Protein AF-A0A9E5QYF9-F1 (afdb_monomer_lite)

Foldseek 3Di:
DPQDKDKDFQDDQQLVQAPPDDPVLSVVSHPDHQFIFIWTDDPRGIHTPDRTQGHPVSRVVVVVVVSVVPPPDD

Secondary structure (DSSP, 8-state):
-----EEEE--HHHHHHBTT--HHHHHHHHT-TT-EEEEEEETTEEEE-SS--SSHHHHHHHHHHHHHHHS---

Sequence (74 aa):
MTSHYQIEQVNYDLISQATNLNGKQKSKLFGYTNRYVAVRPVENGYEILMNTLGGRDECVRALKNLEKALVPMF

Radius of gyration: 12.54 Å; chains: 1; bounding box: 36×26×29 Å

pLDDT: mean 74.44, std 12.31, range [39.75, 87.19]

Structure (mmCIF, N/CA/C/O backbone):
data_AF-A0A9E5QYF9-F1
#
_entry.id   AF-A0A9E5QYF9-F1
#
loop_
_atom_site.group_PDB
_atom_site.id
_atom_site.type_symbol
_atom_site.label_atom_id
_atom_site.label_alt_id
_atom_site.label_comp_id
_atom_site.label_asym_id
_atom_site.label_entity_id
_atom_site.label_seq_id
_atom_site.pdbx_PDB_ins_code
_atom_site.Cartn_x
_atom_site.Cartn_y
_atom_site.Cartn_z
_atom_site.occupancy
_atom_site.B_iso_or_equiv
_atom_site.auth_seq_id
_atom_site.auth_comp_id
_atom_site.auth_asym_id
_atom_site.auth_atom_id
_atom_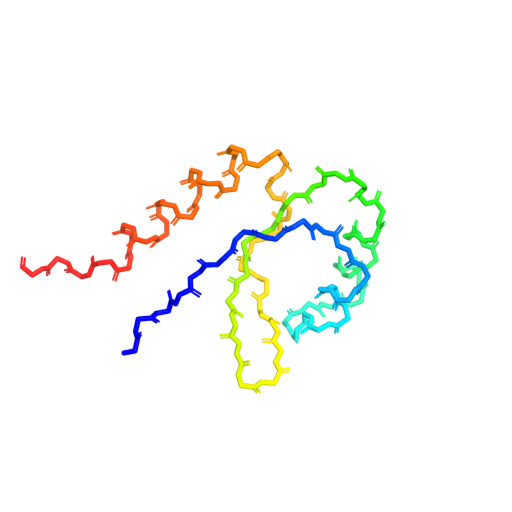site.pdbx_PDB_model_num
ATOM 1 N N . MET A 1 1 ? 11.004 -5.628 -18.145 1.00 44.12 1 MET A N 1
ATOM 2 C CA . MET A 1 1 ? 9.626 -5.368 -17.675 1.00 44.12 1 MET A CA 1
ATOM 3 C C . MET A 1 1 ? 9.673 -4.154 -16.771 1.00 44.12 1 MET A C 1
ATOM 5 O O . MET A 1 1 ? 10.195 -4.244 -15.666 1.00 44.12 1 MET A O 1
ATOM 9 N N . THR A 1 2 ? 9.241 -3.001 -17.269 1.00 49.03 2 THR A N 1
ATOM 10 C CA . THR A 1 2 ? 9.173 -1.761 -16.491 1.00 49.03 2 THR A CA 1
ATOM 11 C C . THR A 1 2 ? 8.116 -1.966 -15.411 1.00 49.03 2 THR A C 1
ATOM 13 O O . THR A 1 2 ? 6.944 -2.157 -15.728 1.00 49.03 2 THR A O 1
ATOM 16 N N . SER A 1 3 ? 8.520 -2.040 -14.142 1.00 58.00 3 SER A N 1
ATOM 17 C CA . SER A 1 3 ? 7.558 -2.112 -13.040 1.00 58.00 3 SER A CA 1
ATOM 18 C C . SER A 1 3 ? 6.848 -0.763 -12.971 1.00 58.00 3 SER A C 1
ATOM 20 O O . SER A 1 3 ? 7.417 0.204 -12.479 1.00 58.00 3 SER A O 1
ATOM 22 N N . HIS A 1 4 ? 5.647 -0.673 -13.541 1.00 71.75 4 HIS A N 1
ATOM 23 C CA . HIS A 1 4 ? 4.840 0.539 -13.469 1.00 71.75 4 HIS A CA 1
ATOM 24 C C . HIS A 1 4 ? 4.266 0.659 -12.061 1.00 71.75 4 HIS A C 1
ATOM 26 O O . HIS A 1 4 ? 3.473 -0.176 -11.629 1.00 71.75 4 HIS A O 1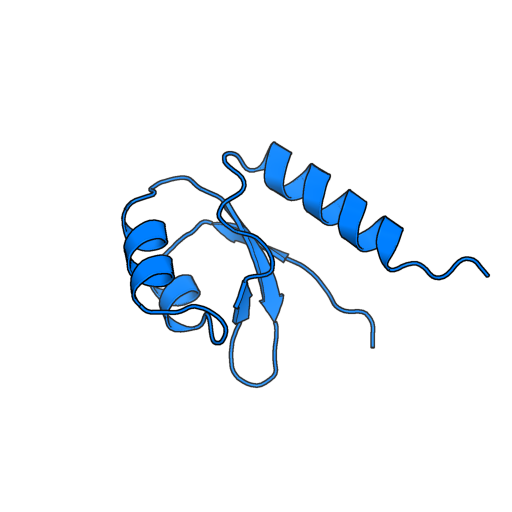
ATOM 32 N N . TYR A 1 5 ? 4.697 1.688 -11.343 1.00 77.25 5 TYR A N 1
ATOM 33 C CA . TYR A 1 5 ? 4.190 1.997 -10.019 1.00 77.25 5 TYR A CA 1
ATOM 34 C C . TYR A 1 5 ? 3.072 3.028 -10.113 1.00 77.25 5 TYR A C 1
ATOM 36 O O . TYR A 1 5 ? 3.152 3.979 -10.888 1.00 77.25 5 TYR A O 1
ATOM 44 N N . GLN A 1 6 ? 2.024 2.840 -9.319 1.00 80.94 6 GLN A N 1
ATOM 45 C CA . GLN A 1 6 ? 0.869 3.731 -9.271 1.00 80.94 6 GLN A CA 1
ATOM 46 C C . GLN A 1 6 ? 0.632 4.185 -7.834 1.00 80.94 6 GLN A C 1
ATOM 48 O O . GLN A 1 6 ? 0.978 3.484 -6.885 1.00 80.94 6 GLN A O 1
ATOM 53 N N . ILE A 1 7 ? 0.083 5.386 -7.669 1.00 82.81 7 ILE A N 1
ATOM 54 C CA . ILE A 1 7 ? -0.285 5.919 -6.357 1.00 82.81 7 ILE A CA 1
ATOM 55 C C . ILE A 1 7 ? -1.796 5.871 -6.259 1.00 82.81 7 ILE A C 1
ATOM 57 O O . ILE A 1 7 ? -2.480 6.590 -6.983 1.00 82.81 7 ILE A O 1
ATOM 61 N N . GLU A 1 8 ? -2.283 5.064 -5.329 1.00 84.19 8 GLU A N 1
ATOM 62 C CA . GLU A 1 8 ? -3.706 4.850 -5.106 1.00 84.19 8 GLU A CA 1
ATOM 63 C C . GLU A 1 8 ? -4.106 5.347 -3.721 1.00 84.19 8 GLU A C 1
ATOM 65 O O . GLU A 1 8 ? -3.336 5.278 -2.754 1.00 84.19 8 GLU A O 1
ATOM 70 N N . GLN A 1 9 ? -5.324 5.873 -3.623 1.00 85.00 9 GLN A N 1
ATOM 71 C CA . GLN A 1 9 ? -5.912 6.192 -2.331 1.00 85.00 9 GLN A CA 1
ATOM 72 C C . GLN A 1 9 ? -6.281 4.889 -1.619 1.00 85.00 9 GLN A C 1
ATOM 74 O O . GLN A 1 9 ? -6.837 3.970 -2.218 1.00 85.00 9 GLN A O 1
ATOM 79 N N . VAL A 1 10 ? -5.992 4.813 -0.321 1.00 83.31 10 VAL A N 1
ATOM 80 C CA . VAL A 1 10 ? -6.335 3.642 0.486 1.00 83.31 10 VAL A CA 1
ATOM 81 C C . VAL A 1 10 ? -7.858 3.488 0.538 1.00 83.31 10 VAL A C 1
ATOM 83 O O . VAL A 1 10 ? -8.565 4.365 1.036 1.00 83.31 10 VAL A O 1
ATOM 86 N N . ASN A 1 11 ? -8.350 2.359 0.028 1.00 84.56 11 ASN A N 1
ATOM 87 C CA . ASN A 1 11 ? -9.752 1.952 0.065 1.00 84.56 11 ASN A CA 1
ATOM 88 C C . ASN A 1 11 ? -9.872 0.433 0.305 1.00 84.56 11 ASN A C 1
ATOM 90 O O . ASN A 1 11 ? -8.868 -0.285 0.329 1.00 84.56 11 ASN A O 1
ATOM 94 N N . TYR A 1 12 ? -11.101 -0.051 0.510 1.00 83.31 12 TYR A N 1
ATOM 95 C CA . TYR A 1 12 ? -11.360 -1.461 0.819 1.00 83.31 12 TYR A CA 1
ATOM 96 C C . TYR A 1 12 ? -10.861 -2.402 -0.284 1.00 83.31 12 TYR A C 1
ATOM 98 O O . TYR A 1 12 ? -10.185 -3.390 0.011 1.00 83.31 12 TYR A O 1
ATOM 106 N N . ASP A 1 13 ? -11.136 -2.074 -1.544 1.00 86.88 13 ASP A N 1
ATOM 107 C CA . ASP A 1 13 ? -10.820 -2.932 -2.687 1.00 86.88 13 ASP A CA 1
ATOM 108 C C . ASP A 1 13 ? -9.313 -3.093 -2.888 1.00 86.88 13 ASP A C 1
ATOM 110 O O . ASP A 1 13 ? -8.835 -4.204 -3.113 1.00 86.88 13 ASP A O 1
ATOM 114 N N . LEU A 1 14 ? -8.548 -2.013 -2.723 1.00 85.19 14 LEU A N 1
ATOM 115 C CA . LEU A 1 14 ? -7.093 -2.028 -2.819 1.00 85.19 14 LEU A CA 1
ATOM 116 C C . LEU A 1 14 ? -6.467 -2.891 -1.717 1.00 85.19 14 LEU A C 1
ATOM 118 O O . LEU A 1 14 ? -5.559 -3.674 -1.979 1.00 85.19 14 LEU A O 1
ATOM 122 N N . ILE A 1 15 ? -6.960 -2.780 -0.479 1.00 85.25 15 ILE A N 1
ATOM 123 C CA . ILE A 1 15 ? -6.471 -3.581 0.655 1.00 85.25 15 ILE A CA 1
ATOM 124 C C . ILE A 1 15 ? -6.840 -5.061 0.477 1.00 85.25 15 ILE A C 1
ATOM 126 O O . ILE A 1 15 ? -6.055 -5.951 0.825 1.00 85.25 15 ILE A O 1
ATOM 130 N N . SER A 1 16 ? -8.031 -5.330 -0.060 1.00 86.12 16 SER A N 1
ATOM 131 C CA . SER A 1 16 ? -8.483 -6.680 -0.393 1.00 86.12 16 SER A CA 1
ATOM 132 C C . SER A 1 16 ? -7.543 -7.322 -1.418 1.00 86.12 16 SER A C 1
ATOM 134 O O . SER A 1 16 ? -6.994 -8.396 -1.160 1.00 86.12 16 SER A O 1
ATOM 136 N N . GLN A 1 17 ? -7.254 -6.597 -2.501 1.00 86.81 17 GLN A N 1
ATOM 137 C CA . GLN A 1 17 ? -6.373 -7.021 -3.591 1.00 86.81 17 GLN A CA 1
ATOM 138 C C . GLN A 1 17 ? -4.876 -6.973 -3.252 1.00 86.81 17 GLN A C 1
ATOM 140 O O . GLN A 1 17 ? -4.074 -7.499 -4.020 1.00 86.81 17 GLN A O 1
A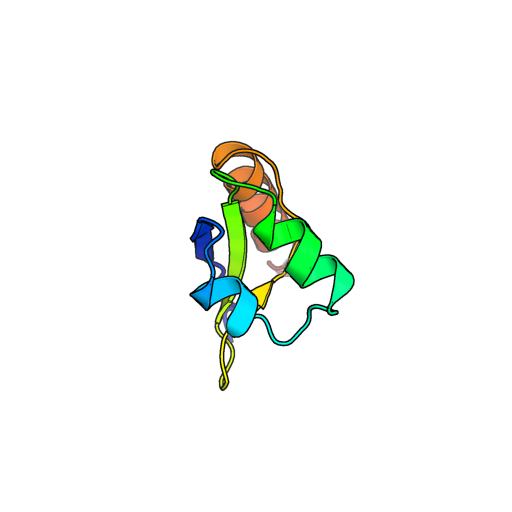TOM 145 N N . ALA A 1 18 ? -4.482 -6.369 -2.126 1.00 86.12 18 ALA A N 1
ATOM 146 C CA . ALA A 1 18 ? -3.098 -6.335 -1.665 1.00 86.12 18 ALA A CA 1
ATOM 147 C C . ALA A 1 18 ? -2.624 -7.743 -1.261 1.00 86.12 18 ALA A C 1
ATOM 149 O O . ALA A 1 18 ? -2.949 -8.238 -0.172 1.00 86.12 18 ALA A O 1
ATOM 150 N N . THR A 1 19 ? -1.857 -8.396 -2.134 1.00 85.12 19 THR A N 1
ATOM 151 C CA . THR A 1 19 ? -1.455 -9.807 -1.984 1.00 85.12 19 THR A CA 1
ATOM 152 C C . THR A 1 19 ? -0.275 -10.016 -1.030 1.00 85.12 19 THR A C 1
ATOM 154 O O . THR A 1 19 ? -0.122 -11.102 -0.479 1.00 85.12 19 THR A O 1
ATOM 157 N N . ASN A 1 20 ? 0.525 -8.980 -0.765 1.00 85.75 20 ASN A N 1
ATOM 158 C CA . ASN A 1 20 ? 1.736 -9.056 0.063 1.00 85.75 20 ASN A CA 1
ATOM 159 C C . ASN A 1 20 ? 1.558 -8.576 1.519 1.00 85.75 20 ASN A C 1
ATOM 161 O O . ASN A 1 20 ? 2.532 -8.510 2.270 1.00 85.75 20 ASN A O 1
ATOM 165 N N . LEU A 1 21 ? 0.337 -8.220 1.930 1.00 84.19 21 LEU A N 1
ATOM 166 C CA . LEU A 1 21 ? 0.054 -7.718 3.275 1.00 84.19 21 LEU A CA 1
ATOM 167 C C . LEU A 1 21 ? -0.531 -8.787 4.195 1.00 84.19 21 LEU A C 1
ATOM 169 O O . LEU A 1 21 ? -1.459 -9.507 3.829 1.00 84.19 21 LEU A O 1
ATOM 173 N N . ASN A 1 22 ? -0.072 -8.802 5.446 1.00 87.19 22 ASN A N 1
ATOM 174 C CA . ASN A 1 22 ? -0.684 -9.605 6.501 1.00 87.19 22 ASN A CA 1
ATOM 175 C C . ASN A 1 22 ? -1.944 -8.937 7.090 1.00 87.19 22 ASN A C 1
ATOM 177 O O . ASN A 1 22 ? -2.190 -7.742 6.910 1.00 87.19 22 ASN A O 1
ATOM 181 N N . GLY A 1 23 ? -2.739 -9.700 7.850 1.00 83.38 23 GLY A N 1
ATOM 182 C CA . GLY A 1 23 ? -4.008 -9.220 8.419 1.00 83.38 23 GLY A CA 1
ATOM 183 C C . GLY A 1 23 ? -3.875 -7.975 9.308 1.00 83.38 23 GLY A C 1
ATOM 184 O O . GLY A 1 23 ? -4.727 -7.089 9.260 1.00 83.38 23 GLY A O 1
ATOM 185 N N . LYS A 1 24 ? -2.770 -7.842 10.055 1.00 84.56 24 LYS A N 1
ATOM 186 C CA . LYS A 1 24 ? -2.492 -6.660 10.889 1.00 84.56 24 LYS A CA 1
ATOM 187 C C . LYS A 1 24 ? -2.218 -5.419 10.034 1.00 84.56 24 LYS A C 1
ATOM 189 O O . LYS A 1 24 ? -2.687 -4.333 10.365 1.00 84.56 24 LYS A O 1
ATOM 194 N N . GLN A 1 25 ? -1.484 -5.569 8.933 1.00 84.38 25 GLN A N 1
ATOM 195 C CA . GLN A 1 25 ? -1.219 -4.483 7.985 1.00 84.38 25 GLN A CA 1
ATOM 196 C C . GLN A 1 25 ? -2.495 -4.059 7.252 1.00 84.38 25 GLN A C 1
ATOM 198 O O . GLN A 1 25 ? -2.763 -2.862 7.167 1.00 84.38 25 GLN A O 1
ATOM 203 N N . LYS A 1 26 ? -3.316 -5.022 6.807 1.00 82.88 26 LYS A N 1
ATOM 204 C CA . LYS A 1 26 ? -4.624 -4.748 6.191 1.00 82.88 26 LYS A CA 1
ATOM 205 C C . LYS A 1 26 ? -5.538 -3.980 7.149 1.00 82.88 26 LYS A C 1
ATOM 207 O O . LYS A 1 26 ? -6.0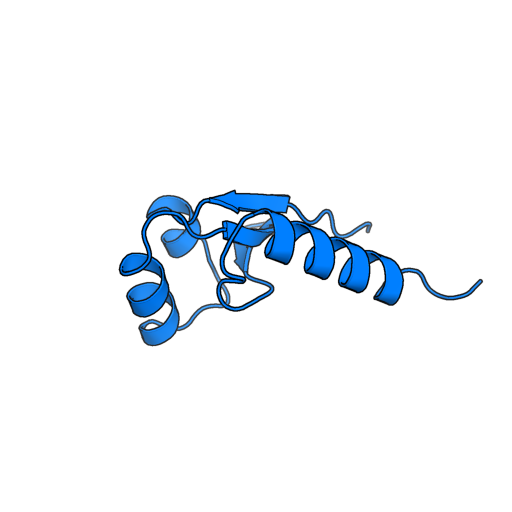40 -2.919 6.798 1.00 82.88 26 LYS A O 1
ATOM 212 N N . SER A 1 27 ? -5.672 -4.451 8.391 1.00 82.31 27 SER A N 1
ATOM 213 C CA . SER A 1 27 ? -6.457 -3.780 9.439 1.00 82.31 27 SER A CA 1
ATOM 214 C C . SER A 1 27 ? -5.963 -2.357 9.734 1.00 82.31 27 SER A C 1
ATOM 216 O O . SER A 1 27 ? -6.759 -1.430 9.861 1.00 82.31 27 SER A O 1
ATOM 218 N N . LYS A 1 28 ? -4.642 -2.151 9.772 1.00 81.19 28 LYS A N 1
ATOM 219 C CA . LYS A 1 28 ? -4.046 -0.827 9.976 1.00 81.19 28 LYS A CA 1
ATOM 220 C C . LYS A 1 28 ? -4.359 0.135 8.822 1.00 81.19 28 LYS A C 1
ATOM 222 O O . LYS A 1 28 ? -4.647 1.297 9.079 1.00 81.19 28 LYS A O 1
ATOM 227 N N . LEU A 1 29 ? -4.322 -0.337 7.574 1.00 79.19 29 LEU A N 1
ATOM 228 C CA . LEU A 1 29 ? -4.697 0.451 6.394 1.00 79.19 29 LEU A CA 1
ATOM 229 C C . LEU A 1 29 ? -6.177 0.843 6.406 1.00 79.19 29 LEU A C 1
ATOM 231 O O . LEU A 1 29 ? -6.489 1.996 6.124 1.00 79.19 29 LEU A O 1
ATOM 235 N N . PHE A 1 30 ? -7.063 -0.074 6.805 1.00 76.81 30 PHE A N 1
ATOM 236 C CA . PHE A 1 30 ? -8.497 0.197 6.944 1.00 76.81 30 PHE A CA 1
ATOM 237 C C . PHE A 1 30 ? -8.806 1.375 7.871 1.00 76.81 30 PHE A C 1
ATOM 239 O O . PHE A 1 30 ? -9.735 2.135 7.612 1.00 76.81 30 PHE A O 1
ATOM 246 N N . GLY A 1 31 ? -8.020 1.544 8.937 1.00 74.62 31 GLY A N 1
ATOM 247 C CA . GLY A 1 31 ? -8.194 2.629 9.903 1.00 74.62 31 GLY A CA 1
ATOM 248 C C . GLY A 1 31 ? -7.710 4.004 9.432 1.00 74.62 31 GLY A C 1
ATOM 249 O O . GLY A 1 31 ? -7.889 4.979 10.159 1.00 74.62 31 GLY A O 1
ATOM 250 N N . TYR A 1 32 ? -7.083 4.116 8.256 1.00 70.19 32 TYR A N 1
ATOM 251 C CA . TYR A 1 32 ? -6.537 5.377 7.758 1.00 70.19 32 TYR A CA 1
ATOM 252 C C . TYR A 1 32 ? -7.317 5.916 6.559 1.00 70.19 32 TYR A C 1
ATOM 254 O O . TYR A 1 32 ? -6.978 5.674 5.403 1.00 70.19 32 TYR A O 1
ATOM 262 N N . THR A 1 33 ? -8.315 6.748 6.840 1.00 63.00 33 THR A N 1
ATOM 263 C CA . THR A 1 33 ? -8.975 7.576 5.826 1.00 63.00 33 THR A CA 1
ATOM 264 C C . THR A 1 33 ? -8.017 8.653 5.293 1.00 63.00 33 THR A C 1
ATOM 266 O O . THR A 1 33 ? -7.297 9.276 6.073 1.00 63.00 33 THR A O 1
ATOM 269 N N . ASN A 1 34 ? -8.026 8.898 3.976 1.00 67.69 34 ASN 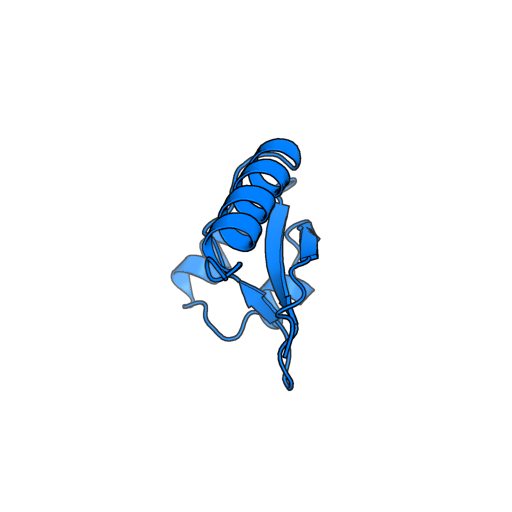A N 1
ATOM 270 C CA . ASN A 1 34 ? -7.231 9.919 3.256 1.00 67.69 34 ASN A CA 1
ATOM 271 C C . ASN A 1 34 ? -5.717 9.674 3.118 1.00 67.69 34 ASN A C 1
ATOM 273 O O . ASN A 1 34 ? -4.974 10.609 2.816 1.00 67.69 34 ASN A O 1
ATOM 277 N N . ARG A 1 35 ? -5.241 8.438 3.298 1.00 78.62 35 ARG A N 1
ATOM 278 C CA . ARG A 1 35 ? -3.849 8.091 2.974 1.00 78.62 35 ARG A CA 1
ATOM 279 C C . ARG A 1 35 ? -3.710 7.552 1.563 1.00 78.62 35 ARG A C 1
ATOM 281 O O . ARG A 1 35 ? -4.654 7.004 0.997 1.00 78.62 35 ARG A O 1
ATOM 288 N N . TYR A 1 36 ? -2.503 7.690 1.033 1.00 81.88 36 TYR A N 1
ATOM 289 C CA . TYR A 1 36 ? -2.112 7.139 -0.254 1.00 81.88 36 TYR A CA 1
ATOM 290 C C . TYR A 1 36 ? -1.065 6.043 -0.058 1.00 81.88 36 TYR A C 1
ATOM 292 O O . TYR A 1 36 ? -0.348 6.003 0.950 1.00 81.88 36 TYR A O 1
ATOM 300 N N . VAL A 1 37 ? -1.004 5.127 -1.017 1.00 81.94 37 VAL A N 1
ATOM 301 C CA . VAL A 1 37 ? -0.010 4.057 -1.069 1.00 81.94 37 VAL A CA 1
ATOM 302 C C . VAL A 1 37 ? 0.519 3.905 -2.486 1.00 81.94 37 VAL A C 1
ATOM 304 O O . VAL A 1 37 ? -0.206 4.088 -3.461 1.00 81.94 37 VAL A O 1
ATOM 307 N N . ALA A 1 38 ? 1.798 3.554 -2.586 1.00 81.81 38 ALA A N 1
ATOM 308 C CA . ALA A 1 38 ? 2.391 3.116 -3.837 1.00 81.81 38 ALA A CA 1
ATOM 309 C C . ALA A 1 38 ? 2.082 1.634 -4.045 1.00 81.81 38 ALA A C 1
ATOM 311 O O . ALA A 1 38 ? 2.403 0.800 -3.189 1.00 81.81 38 ALA A O 1
ATOM 312 N N . VAL A 1 39 ? 1.483 1.319 -5.185 1.00 83.62 39 VAL A N 1
ATOM 313 C CA . VAL A 1 39 ? 1.125 -0.038 -5.573 1.00 83.62 39 VAL A CA 1
ATOM 314 C C . VAL A 1 39 ? 1.799 -0.429 -6.876 1.00 83.62 39 VAL A C 1
ATOM 316 O O . VAL A 1 39 ? 2.040 0.399 -7.756 1.00 83.62 39 VAL A O 1
ATOM 319 N N . ARG A 1 40 ? 2.105 -1.717 -6.991 1.00 84.69 40 ARG A N 1
ATOM 320 C CA . ARG A 1 40 ? 2.502 -2.368 -8.233 1.00 84.69 40 ARG A CA 1
ATOM 321 C C . ARG A 1 40 ? 1.363 -3.283 -8.679 1.00 84.69 40 ARG A C 1
ATOM 323 O O . ARG A 1 40 ? 1.007 -4.179 -7.913 1.00 84.69 40 ARG A O 1
ATOM 330 N N . PRO A 1 41 ? 0.801 -3.093 -9.882 1.00 83.56 41 PRO A N 1
ATOM 331 C CA . PRO A 1 41 ? -0.083 -4.078 -10.483 1.00 83.56 41 PRO A CA 1
ATOM 332 C C . PRO A 1 41 ? 0.696 -5.374 -10.710 1.00 83.56 41 PRO A C 1
ATOM 334 O O . PRO A 1 41 ? 1.799 -5.361 -11.261 1.00 83.56 41 PRO A O 1
ATOM 337 N N . VAL A 1 42 ? 0.126 -6.486 -10.272 1.00 82.94 42 VAL A N 1
ATOM 338 C CA . VAL A 1 42 ? 0.632 -7.839 -10.505 1.00 82.94 42 VAL A CA 1
ATOM 339 C C . VAL A 1 42 ? -0.477 -8.670 -11.144 1.00 82.94 42 VAL A C 1
ATOM 341 O O . VAL A 1 42 ? -1.642 -8.285 -11.122 1.00 82.94 42 VAL A O 1
ATOM 344 N N . GLU A 1 43 ? -0.126 -9.818 -11.719 1.00 81.12 43 GLU A N 1
ATOM 345 C CA . GLU A 1 43 ? -1.039 -10.642 -12.529 1.00 81.12 43 GLU A CA 1
ATOM 346 C C . GLU A 1 43 ? -2.355 -11.005 -11.810 1.00 81.12 43 GLU A C 1
ATOM 348 O O . GLU A 1 43 ? -3.385 -11.150 -12.456 1.00 81.12 43 GLU A O 1
ATOM 353 N N . ASN A 1 44 ? -2.345 -11.057 -10.470 1.00 81.12 44 ASN A N 1
ATOM 354 C CA . ASN A 1 44 ? -3.506 -11.376 -9.632 1.00 81.12 44 ASN A CA 1
ATOM 355 C C . ASN A 1 44 ? -3.821 -10.306 -8.568 1.00 81.12 44 ASN A C 1
ATOM 357 O O . ASN A 1 44 ? -4.209 -10.638 -7.447 1.00 81.12 44 ASN A O 1
ATOM 361 N N . GLY A 1 45 ? -3.630 -9.023 -8.885 1.00 83.88 45 GLY A N 1
ATOM 362 C CA . GLY A 1 45 ? -4.064 -7.918 -8.025 1.00 83.88 45 GLY A CA 1
ATOM 363 C C . GLY A 1 45 ? -2.998 -6.850 -7.845 1.00 83.88 45 GLY A C 1
ATOM 364 O O . GLY A 1 45 ? -2.312 -6.470 -8.792 1.00 83.88 45 GLY A O 1
ATOM 365 N N . TYR A 1 46 ? -2.853 -6.360 -6.617 1.00 85.12 46 TYR A N 1
ATOM 366 C CA . TYR A 1 46 ? -1.907 -5.299 -6.300 1.00 85.12 46 TYR A CA 1
ATOM 367 C C . TYR A 1 46 ? -0.908 -5.756 -5.249 1.00 85.12 46 TYR A C 1
ATOM 369 O O . TYR A 1 46 ? -1.213 -6.502 -4.321 1.00 85.12 46 TYR A O 1
ATOM 377 N N . GLU A 1 47 ? 0.308 -5.257 -5.373 1.00 85.31 47 GLU A N 1
ATOM 378 C CA . GLU A 1 47 ? 1.333 -5.372 -4.355 1.00 85.31 47 GLU A CA 1
ATOM 379 C C . GLU A 1 47 ? 1.594 -3.991 -3.766 1.00 85.31 47 GLU A C 1
ATOM 381 O O . GLU A 1 47 ? 1.898 -3.044 -4.494 1.00 85.31 47 GLU A O 1
ATOM 386 N N . ILE A 1 48 ? 1.474 -3.859 -2.446 1.00 82.75 48 ILE A N 1
ATOM 387 C CA . ILE A 1 48 ? 1.715 -2.587 -1.764 1.00 82.75 48 ILE A CA 1
ATOM 388 C C . ILE A 1 48 ? 3.195 -2.497 -1.419 1.00 82.75 48 ILE A C 1
ATOM 390 O O . ILE A 1 48 ? 3.713 -3.286 -0.634 1.00 82.75 48 ILE A O 1
ATOM 394 N N . LEU A 1 49 ? 3.882 -1.521 -1.999 1.00 75.44 49 LEU A N 1
ATOM 395 C CA . LEU A 1 49 ? 5.342 -1.439 -1.925 1.00 75.44 49 LEU A CA 1
ATOM 396 C C . LEU A 1 49 ? 5.838 -0.723 -0.673 1.00 75.44 49 LEU A C 1
ATOM 398 O O . LEU A 1 49 ? 6.993 -0.881 -0.289 1.00 75.44 49 LEU A O 1
ATOM 402 N N . MET A 1 50 ? 4.988 0.089 -0.042 1.00 66.06 50 MET A N 1
ATOM 403 C CA . MET A 1 50 ? 5.355 0.887 1.125 1.00 66.06 50 MET A CA 1
ATOM 404 C C . MET A 1 50 ? 4.203 0.959 2.129 1.00 66.06 50 MET A C 1
ATOM 406 O O . MET A 1 50 ? 3.039 1.113 1.760 1.00 66.06 50 MET A O 1
ATOM 410 N N . ASN A 1 51 ? 4.534 0.883 3.422 1.00 63.84 51 ASN A N 1
ATOM 411 C CA . ASN A 1 51 ? 3.599 1.210 4.500 1.00 63.84 51 ASN A CA 1
ATOM 412 C C . ASN A 1 51 ? 3.163 2.672 4.331 1.00 63.84 51 ASN A C 1
ATOM 414 O O . ASN A 1 51 ? 4.030 3.536 4.274 1.00 63.84 51 ASN A O 1
ATOM 418 N N . THR A 1 52 ? 1.848 2.921 4.262 1.00 58.56 52 THR A N 1
ATOM 419 C CA . THR A 1 52 ? 1.185 4.236 4.105 1.00 58.56 52 THR A CA 1
ATOM 420 C C . THR A 1 52 ? 2.110 5.440 4.278 1.00 58.56 52 THR A C 1
ATOM 422 O O . THR A 1 52 ? 2.411 5.830 5.412 1.00 58.56 52 THR A O 1
ATOM 425 N N . LEU A 1 53 ? 2.535 6.040 3.172 1.00 58.25 53 LEU A N 1
ATOM 426 C CA . LEU A 1 53 ? 3.287 7.287 3.206 1.00 58.25 53 LEU A CA 1
ATOM 427 C C . LEU A 1 53 ? 2.268 8.418 3.263 1.00 58.25 53 LEU A C 1
ATOM 429 O O . LEU A 1 53 ? 1.852 8.910 2.221 1.00 58.25 53 LEU A O 1
ATOM 433 N N . GLY A 1 54 ? 1.803 8.718 4.477 1.00 63.84 54 GLY A N 1
ATOM 434 C CA . GLY A 1 54 ? 1.023 9.912 4.809 1.00 63.84 54 GLY A CA 1
ATOM 435 C C . GLY A 1 54 ? 0.186 10.498 3.665 1.00 63.84 54 GLY A C 1
ATOM 436 O O . GLY A 1 54 ? -0.757 9.862 3.181 1.00 63.84 54 GLY A O 1
ATOM 437 N N . GLY A 1 55 ? 0.509 11.737 3.289 1.00 71.62 55 GLY A N 1
ATOM 438 C CA . GLY A 1 55 ? -0.155 12.471 2.210 1.00 71.62 55 GLY A CA 1
ATOM 439 C C . GLY A 1 55 ? 0.355 12.102 0.811 1.00 71.62 55 GLY A C 1
ATOM 440 O O . GLY A 1 55 ? 1.440 11.548 0.638 1.00 71.62 55 GLY A O 1
ATOM 441 N N . ARG A 1 56 ? -0.415 12.468 -0.223 1.00 73.12 56 ARG A N 1
ATOM 442 C CA . ARG A 1 56 ? -0.102 12.179 -1.637 1.00 73.12 56 ARG A CA 1
ATOM 443 C C . ARG A 1 56 ? 1.306 12.631 -2.051 1.00 73.12 56 ARG A C 1
ATOM 445 O O . ARG A 1 56 ? 1.988 11.900 -2.764 1.00 73.12 56 ARG A O 1
ATOM 452 N N . ASP A 1 57 ? 1.758 13.792 -1.583 1.00 74.56 57 ASP A N 1
ATOM 453 C CA . ASP A 1 57 ? 3.074 14.348 -1.930 1.00 74.56 57 ASP A CA 1
ATOM 454 C C . ASP A 1 57 ? 4.249 13.508 -1.412 1.00 74.56 57 ASP A C 1
ATOM 456 O O . ASP A 1 57 ? 5.277 13.383 -2.084 1.00 74.56 57 ASP A O 1
ATOM 460 N N . GLU A 1 58 ? 4.097 12.884 -0.242 1.00 72.62 58 GLU A N 1
ATOM 461 C CA . GLU A 1 58 ? 5.110 11.990 0.325 1.00 72.62 58 GLU A CA 1
ATOM 462 C C . GLU A 1 58 ? 5.190 10.686 -0.472 1.00 72.62 58 GLU A C 1
ATOM 464 O O . GLU A 1 58 ? 6.291 10.237 -0.805 1.00 72.62 58 GLU A O 1
ATOM 469 N N . CYS A 1 59 ? 4.035 10.135 -0.869 1.00 73.38 59 CYS A N 1
ATOM 470 C CA . CYS A 1 59 ? 3.963 8.999 -1.790 1.00 73.38 59 CYS A CA 1
ATOM 471 C C . CYS A 1 59 ? 4.686 9.290 -3.110 1.00 73.38 59 CYS A C 1
ATOM 473 O O . CYS A 1 59 ? 5.509 8.488 -3.545 1.00 73.38 59 CYS A O 1
ATOM 475 N N . VAL A 1 60 ? 4.421 10.445 -3.732 1.00 74.81 60 VAL A N 1
ATOM 476 C CA . VAL A 1 60 ? 5.045 10.838 -5.007 1.00 74.81 60 VAL A CA 1
ATOM 477 C C . VAL A 1 60 ? 6.561 10.957 -4.873 1.00 74.81 60 VAL A C 1
ATOM 479 O O . VAL A 1 60 ? 7.294 10.480 -5.741 1.00 74.81 60 VAL A O 1
ATOM 482 N N . ARG A 1 61 ? 7.058 11.575 -3.795 1.00 75.69 61 ARG A N 1
ATOM 483 C CA . ARG A 1 61 ? 8.506 11.697 -3.559 1.00 75.69 61 ARG A CA 1
ATOM 484 C C . ARG A 1 61 ? 9.174 10.336 -3.389 1.00 75.69 61 ARG A C 1
ATOM 486 O O . ARG A 1 61 ? 10.225 10.105 -3.980 1.00 75.69 61 ARG A O 1
ATOM 493 N N . ALA A 1 62 ? 8.567 9.437 -2.621 1.00 72.44 62 ALA A N 1
ATOM 494 C CA . ALA A 1 62 ? 9.116 8.103 -2.414 1.00 72.44 62 ALA A CA 1
ATOM 495 C C . ALA A 1 62 ? 9.080 7.252 -3.691 1.00 72.44 62 ALA A C 1
ATOM 497 O O . ALA A 1 62 ? 10.061 6.573 -3.987 1.00 72.44 62 ALA A O 1
ATOM 498 N N . LEU A 1 63 ? 8.001 7.343 -4.480 1.00 73.44 63 LEU A N 1
ATOM 499 C CA . LEU A 1 63 ? 7.889 6.676 -5.780 1.00 73.44 63 LEU A CA 1
ATOM 500 C C . LEU A 1 63 ? 9.027 7.101 -6.712 1.00 73.44 63 LEU A C 1
ATOM 502 O O . LEU A 1 63 ? 9.736 6.257 -7.244 1.00 73.44 63 LEU A O 1
ATOM 506 N N . LYS A 1 64 ? 9.264 8.415 -6.832 1.00 73.50 64 LYS A N 1
ATOM 507 C CA . LYS A 1 64 ? 10.357 8.963 -7.649 1.00 73.50 64 LYS A CA 1
ATOM 508 C C . LYS A 1 64 ? 11.731 8.494 -7.175 1.00 73.50 64 LYS A C 1
ATOM 510 O O . LYS A 1 64 ? 12.619 8.288 -7.995 1.00 73.50 64 LYS A O 1
ATOM 515 N N . ASN A 1 65 ? 11.928 8.344 -5.866 1.00 71.75 65 ASN A N 1
ATOM 516 C CA . ASN A 1 65 ? 13.184 7.830 -5.320 1.00 71.75 65 ASN A CA 1
ATOM 517 C C . ASN A 1 65 ? 13.374 6.338 -5.628 1.00 71.75 65 ASN A C 1
ATOM 519 O O . ASN A 1 65 ? 14.489 5.935 -5.945 1.00 71.75 65 ASN A O 1
ATOM 523 N N . LEU A 1 66 ? 12.305 5.538 -5.583 1.00 67.31 66 LEU A N 1
ATOM 524 C CA . LEU A 1 66 ? 12.333 4.128 -5.979 1.00 67.31 66 LEU A CA 1
ATOM 525 C C . LEU A 1 66 ? 12.573 3.958 -7.477 1.00 67.31 66 LEU A C 1
ATOM 527 O O . LEU A 1 66 ? 13.419 3.159 -7.859 1.00 67.31 66 LEU A O 1
ATOM 531 N N . GLU A 1 67 ? 11.887 4.734 -8.318 1.00 68.06 67 GLU A N 1
ATOM 532 C CA . GLU A 1 67 ? 12.128 4.739 -9.763 1.00 68.06 67 GLU A CA 1
ATOM 533 C C . GLU A 1 67 ? 13.584 5.088 -10.067 1.00 68.06 67 GLU A C 1
ATOM 535 O O . GLU A 1 67 ? 14.229 4.374 -10.825 1.00 68.06 67 GLU A O 1
ATOM 540 N N . LYS A 1 68 ? 14.142 6.113 -9.408 1.00 64.81 68 LYS A N 1
ATOM 541 C CA . LYS A 1 68 ? 15.567 6.457 -9.529 1.00 64.81 68 LYS A CA 1
ATOM 542 C C . LYS A 1 68 ? 16.502 5.350 -9.042 1.00 64.81 68 LYS A C 1
ATOM 544 O O . LYS A 1 68 ? 17.545 5.157 -9.650 1.00 64.81 68 LYS A O 1
ATOM 549 N N . ALA A 1 69 ? 16.151 4.642 -7.970 1.00 60.22 69 ALA A N 1
ATOM 550 C CA . ALA A 1 69 ? 16.942 3.525 -7.450 1.00 60.22 69 ALA A CA 1
ATOM 551 C C . ALA A 1 69 ? 16.887 2.279 -8.355 1.00 60.22 69 ALA A C 1
ATOM 553 O O . ALA A 1 69 ? 17.765 1.425 -8.272 1.00 60.22 69 ALA A O 1
ATOM 554 N N . LEU A 1 70 ? 15.865 2.176 -9.209 1.00 53.00 70 LEU A N 1
ATOM 555 C CA . LEU A 1 70 ? 15.659 1.072 -10.146 1.00 53.00 70 LEU A CA 1
ATOM 556 C C . LEU A 1 70 ? 16.162 1.354 -11.560 1.00 53.00 70 LEU A C 1
ATOM 558 O O . LEU A 1 70 ? 16.182 0.422 -12.362 1.00 53.00 70 LEU A O 1
ATOM 562 N N . VAL A 1 71 ? 16.577 2.585 -11.881 1.00 48.75 71 VAL A N 1
ATOM 563 C CA . VAL A 1 71 ? 17.361 2.835 -13.096 1.00 48.75 71 VAL A CA 1
ATOM 564 C C . VAL A 1 71 ? 18.768 2.290 -12.838 1.00 48.75 71 VAL A C 1
ATOM 566 O O . VAL A 1 71 ? 19.494 2.870 -12.027 1.00 48.75 71 VAL A O 1
ATOM 569 N N . PRO A 1 72 ? 19.184 1.187 -13.486 1.00 41.47 72 PRO A N 1
ATOM 570 C CA . PRO A 1 72 ? 20.570 0.772 -13.430 1.00 41.47 72 PRO A CA 1
ATOM 571 C C . PRO A 1 72 ? 21.375 1.864 -14.125 1.00 41.47 72 PRO A C 1
ATOM 573 O O . PRO A 1 72 ? 21.047 2.275 -15.237 1.00 41.47 72 PRO A O 1
ATOM 576 N N . MET A 1 73 ? 22.402 2.342 -13.435 1.00 39.75 73 MET A N 1
ATOM 577 C CA . MET A 1 73 ? 23.502 3.105 -14.008 1.00 39.75 73 MET A CA 1
ATOM 578 C C . MET A 1 73 ? 24.003 2.331 -15.244 1.00 39.75 73 MET A C 1
ATOM 580 O O . MET A 1 73 ? 24.607 1.269 -15.091 1.00 39.75 73 MET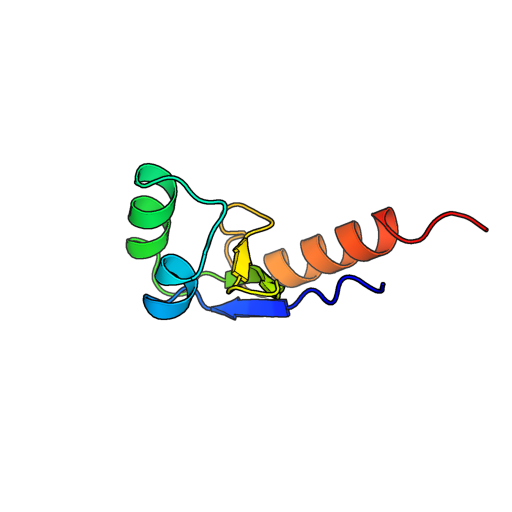 A O 1
ATOM 584 N N . PHE A 1 74 ? 23.661 2.804 -16.442 1.00 40.56 74 PHE A N 1
ATOM 585 C CA . PHE A 1 74 ? 24.317 2.435 -17.697 1.00 40.56 74 PHE A CA 1
ATOM 586 C C . PHE A 1 74 ? 25.270 3.562 -18.073 1.00 40.56 74 PHE A C 1
ATOM 588 O O . PHE A 1 74 ? 24.867 4.739 -17.904 1.00 40.56 74 PHE A O 1
#